Protein AF-A0AAD9PG21-F1 (afdb_monomer)

Solvent-accessible surface area (backbone atoms only — not comparable to full-atom values): 8033 Å² total; per-residue (Å²): 133,85,80,78,80,74,92,72,75,57,71,70,59,46,48,53,50,23,60,77,61,77,43,84,77,75,84,84,73,87,42,78,90,80,43,81,68,92,76,73,78,88,81,85,77,85,80,63,94,82,77,52,96,65,98,65,62,66,84,83,70,45,64,84,73,68,66,70,83,82,83,82,89,74,67,101,84,74,79,81,79,77,77,86,86,70,85,72,80,72,84,73,75,80,85,68,99,66,82,89,81,67,92,83,63,132

Organism: Ridgeia piscesae (NCBI:txid27915)

Sequence (106 aa):
MVAPKPRSVTPIIAWIRDFLGQRPIKNHLRWEQTIAPRTQPLPSLPVGPAHRLSVNNYCGRDGRRESHPPLAVFGKTAKALASGDSAGSAAVKPPLPGVPHGWDSP

Mean predicted aligned error: 12.41 Å

pLDDT: mean 84.65, std 12.75, range [50.56, 96.75]

Foldseek 3Di:
DDDDDDDDDDPVVQVVVCVVVVHRDDDPDDDPVNDDDPDDPDDDDDDDPLPDPPPRDPVVVPVVVVDDDDDDPDDPDDDDDDDPPDPPPPPDDDDDPDDDDDPPDD

InterPro domains:
  IPR009947 NADH dehydrogenase [ubiquinone] 1 alpha subcomplex subunit 7 [PF07347] (10-100)
  IPR009947 NADH dehydrogenase [ubiquinone] 1 alpha subcomplex subunit 7 [PTHR12485] (2-104)

Nearest PDB structures (foldseek):
  8ba0-assembly1_r  TM=8.618E-01  e=6.009E-06  Drosophila melanogaster
  8b9z-assembly1_r  TM=7.879E-01  e=1.958E-05  Drosophila melanogaster
  8esw-assembly1_A7  TM=7.941E-01  e=2.269E-05  Drosophila melanogaster
  8om1-assembly1_r  TM=7.193E-01  e=1.457E-05  Mus musculus
  8esz-assembly1_A7  TM=7.655E-01  e=5.924E-05  Drosophila melanogaster

Structure (mmCIF, N/CA/C/O backbone):
data_AF-A0AAD9PG21-F1
#
_entry.id   AF-A0AAD9PG21-F1
#
loop_
_atom_site.group_PDB
_atom_site.id
_atom_site.type_symbol
_atom_site.label_atom_id
_atom_site.label_alt_id
_atom_site.label_comp_id
_atom_site.label_asym_id
_atom_site.label_entity_id
_atom_site.label_seq_id
_atom_site.pdbx_PDB_ins_code
_atom_site.Cartn_x
_atom_site.Cartn_y
_atom_site.Cartn_z
_atom_site.occupancy
_atom_site.B_iso_or_equiv
_atom_site.auth_seq_id
_atom_site.auth_comp_id
_atom_site.auth_asym_id
_atom_site.auth_atom_id
_atom_site.pdbx_PDB_model_num
ATOM 1 N N . MET A 1 1 ? -29.706 -8.761 16.534 1.00 51.06 1 MET A N 1
ATOM 2 C CA . MET A 1 1 ? -28.982 -8.837 17.823 1.00 51.06 1 MET A CA 1
ATOM 3 C C . MET A 1 1 ? -28.421 -7.456 18.119 1.00 51.06 1 MET A C 1
ATOM 5 O O . MET A 1 1 ? -27.803 -6.883 17.231 1.00 51.06 1 MET A O 1
ATOM 9 N N . VAL A 1 2 ? -28.698 -6.882 19.291 1.00 68.25 2 VAL A N 1
ATOM 10 C CA . VAL A 1 2 ? -28.161 -5.563 19.676 1.00 68.25 2 VAL A CA 1
ATOM 11 C C . VAL A 1 2 ? -26.697 -5.744 20.070 1.00 68.25 2 VAL A C 1
ATOM 13 O O . VAL A 1 2 ? -26.386 -6.620 20.873 1.00 68.25 2 VAL A O 1
ATOM 16 N N . ALA A 1 3 ? -25.791 -4.961 19.484 1.00 68.50 3 ALA A N 1
ATOM 17 C CA . ALA A 1 3 ? -24.367 -5.117 19.748 1.00 68.50 3 ALA A CA 1
ATOM 18 C C . ALA A 1 3 ? -24.029 -4.759 21.217 1.00 68.50 3 ALA A C 1
ATOM 20 O O . ALA A 1 3 ? -24.506 -3.735 21.713 1.00 68.50 3 ALA A O 1
ATOM 21 N N . PRO A 1 4 ? -23.197 -5.550 21.921 1.00 73.75 4 PRO A N 1
ATOM 22 C CA . PRO A 1 4 ? -22.957 -5.379 23.356 1.00 73.75 4 PRO A CA 1
ATOM 23 C C . PRO A 1 4 ? -22.102 -4.142 23.649 1.00 73.75 4 PRO A C 1
ATOM 25 O O . PRO A 1 4 ? -20.996 -4.023 23.132 1.00 73.75 4 PRO A O 1
ATOM 28 N N . LYS A 1 5 ? -22.581 -3.211 24.487 1.00 81.69 5 LYS A N 1
ATOM 29 C CA . LYS A 1 5 ? -21.855 -1.976 24.852 1.00 81.69 5 LYS A CA 1
ATOM 30 C C . LYS A 1 5 ? -20.389 -2.282 25.236 1.00 81.69 5 LYS A C 1
ATOM 32 O O . LYS A 1 5 ? -20.168 -3.171 26.062 1.00 81.69 5 LYS A O 1
ATOM 37 N N . PRO A 1 6 ? -19.392 -1.560 24.685 1.00 85.44 6 PRO A N 1
ATOM 38 C CA . PRO A 1 6 ? -17.991 -1.848 24.967 1.00 85.44 6 PRO A CA 1
ATOM 39 C C . PRO A 1 6 ? -17.693 -1.587 26.445 1.00 85.44 6 PRO A C 1
ATOM 41 O O . PRO A 1 6 ? -18.298 -0.702 27.062 1.00 85.44 6 PRO A O 1
ATOM 44 N N . ARG A 1 7 ? -16.757 -2.348 27.030 1.00 85.25 7 ARG A N 1
ATOM 45 C CA . ARG A 1 7 ? -16.423 -2.176 28.451 1.00 85.25 7 ARG A CA 1
ATOM 46 C C . ARG A 1 7 ? -15.877 -0.767 28.684 1.00 85.25 7 ARG A C 1
ATOM 48 O O . ARG A 1 7 ? -14.958 -0.317 27.997 1.00 85.25 7 ARG A O 1
ATOM 55 N N . SER A 1 8 ? -16.456 -0.099 29.673 1.00 83.75 8 SER A N 1
ATOM 56 C CA . SER A 1 8 ? -16.037 1.212 30.162 1.00 83.75 8 SER A CA 1
ATOM 57 C C . SER A 1 8 ? -15.498 1.075 31.579 1.00 83.75 8 SER A C 1
ATOM 59 O O . SER A 1 8 ? -15.886 0.166 32.312 1.00 83.75 8 SER A O 1
ATOM 61 N N . VAL A 1 9 ? -14.619 1.994 31.965 1.00 88.94 9 VAL A N 1
ATOM 62 C CA . VAL A 1 9 ? -14.158 2.119 33.350 1.00 88.94 9 VAL A CA 1
ATOM 63 C C . VAL A 1 9 ? -15.290 2.677 34.225 1.00 88.94 9 VAL A C 1
ATOM 65 O O . VAL A 1 9 ? -16.248 3.258 33.702 1.00 88.94 9 VAL A O 1
ATOM 68 N N . THR A 1 10 ? -15.195 2.494 35.546 1.00 93.56 10 THR A N 1
ATOM 69 C CA . THR A 1 10 ? -16.145 3.070 36.506 1.00 93.56 10 THR A CA 1
ATOM 70 C C . THR A 1 10 ? -16.161 4.604 36.417 1.00 93.56 10 THR A C 1
ATOM 72 O O . THR A 1 10 ? -15.138 5.204 36.070 1.00 93.56 10 THR A O 1
ATOM 75 N N . PRO A 1 11 ? -17.285 5.268 36.748 1.00 92.56 11 PRO A N 1
ATOM 76 C CA . PRO A 1 11 ? -17.418 6.721 36.602 1.00 92.56 11 PRO A CA 1
ATOM 77 C C . PRO A 1 11 ? -16.342 7.529 37.341 1.00 92.56 11 PRO A C 1
ATOM 79 O O . PRO A 1 11 ? -15.839 8.509 36.803 1.00 92.56 11 PRO A O 1
ATOM 82 N N . ILE A 1 12 ? -15.937 7.087 38.537 1.00 96.06 12 ILE A N 1
ATOM 83 C CA . ILE A 1 12 ? -14.907 7.761 39.345 1.00 96.06 12 ILE A CA 1
ATOM 84 C C . ILE A 1 12 ? -13.548 7.719 38.638 1.00 96.06 12 ILE A C 1
ATOM 86 O O . ILE A 1 12 ? -12.872 8.737 38.525 1.00 96.06 12 ILE A O 1
ATOM 90 N N . ILE A 1 13 ? -13.151 6.558 38.113 1.00 94.75 13 ILE A N 1
ATOM 91 C CA . ILE A 1 13 ? -11.867 6.423 37.416 1.00 94.75 13 ILE A CA 1
ATOM 92 C C . ILE A 1 13 ? -11.910 7.153 36.068 1.00 94.75 13 ILE A C 1
ATOM 94 O O . ILE A 1 13 ? -10.918 7.762 35.675 1.00 94.75 13 ILE A O 1
ATOM 98 N N . ALA A 1 14 ? -13.052 7.132 35.372 1.00 92.44 14 ALA A N 1
ATOM 99 C CA . ALA A 1 14 ? -13.243 7.91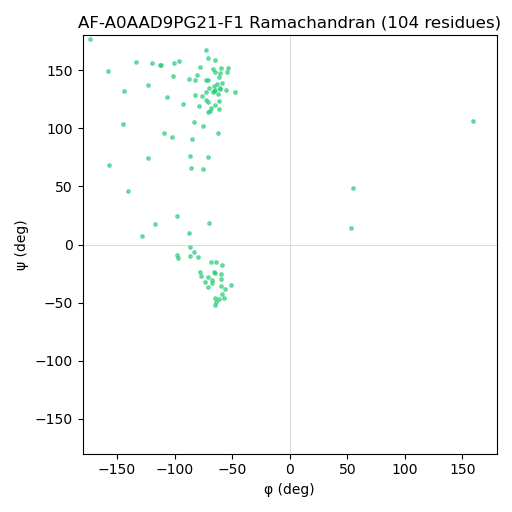4 34.153 1.00 92.44 14 ALA A CA 1
ATOM 100 C C . ALA A 1 14 ? -13.061 9.418 34.421 1.00 92.44 14 ALA A C 1
ATOM 102 O O . ALA A 1 14 ? -12.357 10.081 33.664 1.00 92.44 14 ALA A O 1
ATOM 103 N N . TRP A 1 15 ? -13.603 9.921 35.535 1.00 92.94 15 TRP A N 1
ATOM 104 C CA . TRP A 1 15 ? -13.432 11.308 35.963 1.00 92.94 15 TRP A CA 1
ATOM 105 C C . TRP A 1 15 ? -11.972 11.651 36.283 1.00 92.94 15 TRP A C 1
ATOM 107 O O . TRP A 1 15 ? -11.455 12.617 35.731 1.00 92.94 15 TRP A O 1
ATOM 117 N N . ILE A 1 16 ? -11.274 10.837 37.089 1.00 95.94 16 ILE A N 1
ATOM 118 C CA . ILE A 1 16 ? -9.846 11.052 37.406 1.00 95.94 16 ILE A CA 1
ATOM 119 C C . ILE A 1 16 ? -9.010 11.086 36.121 1.00 95.94 16 ILE A C 1
ATOM 121 O O . ILE A 1 16 ? -8.171 11.965 35.933 1.00 95.94 16 ILE A O 1
ATOM 125 N N . ARG A 1 17 ? -9.251 10.134 35.218 1.00 92.56 17 ARG A N 1
ATOM 126 C CA . ARG A 1 17 ? -8.550 10.014 33.938 1.00 92.56 17 ARG A CA 1
ATOM 127 C C . ARG A 1 17 ? -8.761 11.244 33.055 1.00 92.56 17 ARG A C 1
ATOM 129 O O . ARG A 1 17 ? -7.795 11.748 32.490 1.00 92.56 17 ARG A O 1
ATOM 136 N N . ASP A 1 18 ? -10.001 11.705 32.922 1.00 94.25 18 ASP A N 1
ATOM 137 C CA . ASP A 1 18 ? -10.331 12.837 32.054 1.00 94.25 18 ASP A CA 1
ATOM 138 C C . ASP A 1 18 ? -9.862 14.169 32.673 1.00 94.25 18 ASP A C 1
ATOM 140 O O . ASP A 1 18 ? -9.419 15.057 31.945 1.00 94.25 18 ASP A O 1
ATOM 144 N N . PHE A 1 19 ? -9.861 14.273 34.009 1.00 95.06 19 PHE A N 1
ATOM 145 C CA . PHE A 1 19 ? -9.301 15.402 34.754 1.00 95.06 19 PHE A CA 1
ATOM 146 C C . PHE A 1 19 ? -7.780 15.514 34.569 1.00 95.06 19 PHE A C 1
ATOM 148 O O . PHE A 1 19 ? -7.288 16.559 34.147 1.00 95.06 19 PHE A O 1
ATOM 155 N N . LEU A 1 20 ? -7.032 14.428 34.803 1.00 96.00 20 LEU A N 1
ATOM 156 C CA . LEU A 1 20 ? -5.574 14.412 34.616 1.00 96.00 20 LEU A CA 1
ATOM 157 C C . LEU A 1 20 ? -5.167 14.544 33.140 1.00 96.00 20 LEU A C 1
ATOM 159 O O . LEU A 1 20 ? -4.112 15.094 32.836 1.00 96.00 20 LEU A O 1
ATOM 163 N N . GLY A 1 21 ? -5.996 14.050 32.218 1.00 92.25 21 GLY A N 1
ATOM 164 C CA . GLY A 1 21 ? -5.760 14.131 30.777 1.00 92.25 21 GLY A CA 1
ATOM 165 C C . GLY A 1 21 ? -6.182 15.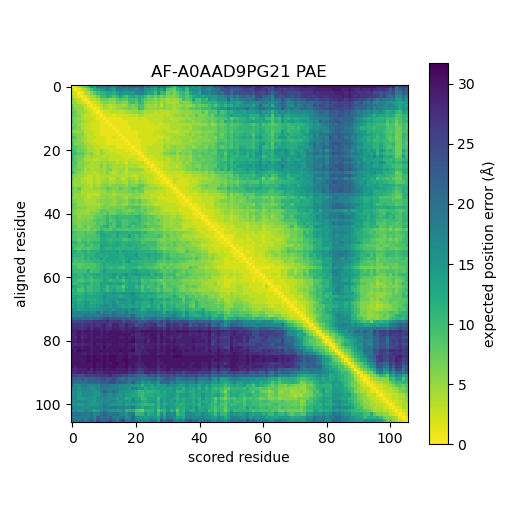450 30.127 1.00 92.25 21 GLY A C 1
ATOM 166 O O . GLY A 1 21 ? -5.938 15.613 28.932 1.00 92.25 21 GLY A O 1
ATOM 167 N N . GLN A 1 22 ? -6.842 16.353 30.867 1.00 94.25 22 GLN A N 1
ATOM 168 C CA . GLN A 1 22 ? -7.419 17.622 30.384 1.00 94.25 22 GLN A CA 1
ATOM 169 C C . GLN A 1 22 ? -8.371 17.483 29.178 1.00 94.25 22 GLN A C 1
ATOM 171 O O . GLN A 1 22 ? -8.705 18.463 28.512 1.00 94.25 22 GLN A O 1
ATOM 176 N N . ARG A 1 23 ? -8.810 16.260 28.866 1.00 92.31 23 ARG A N 1
ATOM 177 C CA . ARG A 1 23 ? -9.721 15.954 27.762 1.00 92.31 23 ARG A CA 1
ATOM 178 C C . ARG A 1 23 ? -10.427 14.623 28.004 1.00 92.31 23 ARG A C 1
ATOM 180 O O . ARG A 1 23 ? -9.812 13.707 28.556 1.00 92.31 23 ARG A O 1
ATOM 187 N N . PRO A 1 24 ? -11.668 14.458 27.516 1.00 90.00 24 PRO A N 1
ATOM 188 C CA . PRO A 1 24 ? -12.338 13.167 27.559 1.00 90.00 24 PRO A CA 1
ATOM 189 C C . PRO A 1 24 ? -11.597 12.159 26.676 1.00 90.00 24 PRO A C 1
ATOM 191 O O . PRO A 1 24 ? -11.456 12.350 25.462 1.00 90.00 24 PRO A O 1
ATOM 194 N N . ILE A 1 25 ? -11.118 11.067 27.274 1.00 87.38 25 ILE A N 1
ATOM 195 C CA . ILE A 1 25 ? -10.405 10.032 26.522 1.00 87.38 25 ILE A CA 1
ATOM 196 C C . ILE A 1 25 ? -11.401 9.141 25.772 1.00 87.38 25 ILE A C 1
ATOM 198 O O . ILE A 1 25 ? -12.214 8.429 26.373 1.00 87.38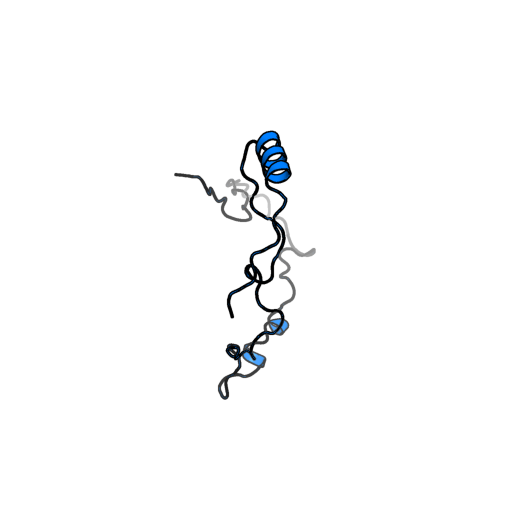 25 ILE A O 1
ATOM 202 N N . LYS A 1 26 ? -11.273 9.124 24.439 1.00 85.12 26 LYS A N 1
ATOM 203 C CA . LYS A 1 26 ? -11.938 8.149 23.565 1.00 85.12 26 LYS A CA 1
ATOM 204 C C . LYS A 1 26 ? -11.295 6.773 23.747 1.00 85.12 26 LYS A C 1
ATOM 206 O O . LYS A 1 26 ? -10.086 6.661 23.931 1.00 85.12 26 LYS A O 1
ATOM 211 N N . ASN A 1 27 ? -12.101 5.716 23.728 1.00 85.12 27 ASN A N 1
ATOM 212 C CA . ASN A 1 27 ? -11.587 4.362 23.915 1.00 85.12 27 ASN A CA 1
ATOM 213 C C . ASN A 1 27 ? -10.721 3.951 22.711 1.00 85.12 27 ASN A C 1
ATOM 215 O O . ASN A 1 27 ? -11.222 3.887 21.594 1.00 85.12 27 ASN A O 1
ATOM 219 N N . HIS A 1 28 ? -9.434 3.684 22.944 1.00 87.38 28 HIS A N 1
ATOM 220 C CA . HIS A 1 28 ? -8.485 3.254 21.907 1.00 87.38 28 HIS A C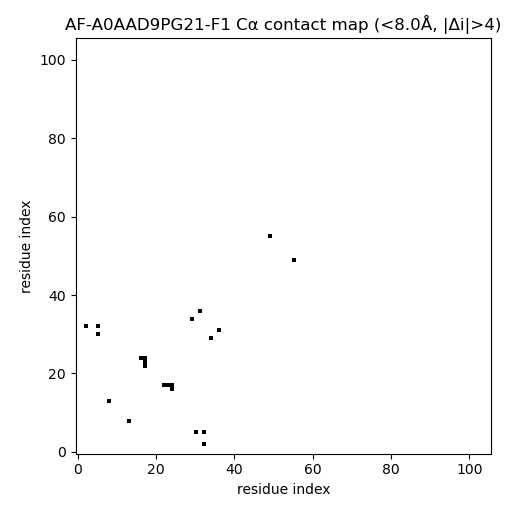A 1
ATOM 221 C C . HIS A 1 28 ? -8.486 1.734 21.694 1.00 87.38 28 HIS A C 1
ATOM 223 O O . HIS A 1 28 ? -7.844 1.230 20.771 1.00 87.38 28 HIS A O 1
ATOM 229 N N . LEU A 1 29 ? -9.166 0.990 22.571 1.00 89.56 29 LEU A N 1
ATOM 230 C CA . LEU A 1 29 ? -9.259 -0.457 22.462 1.00 89.56 29 LEU A CA 1
ATOM 231 C C . LEU A 1 29 ? -10.177 -0.839 21.306 1.00 89.56 29 LEU A C 1
ATOM 233 O O . LEU A 1 29 ? -11.218 -0.226 21.067 1.00 89.56 29 LEU A O 1
ATOM 237 N N . ARG A 1 30 ? -9.781 -1.902 20.613 1.00 89.38 30 ARG A N 1
ATOM 238 C CA . ARG A 1 30 ? -10.533 -2.475 19.503 1.00 89.38 30 ARG A CA 1
ATOM 239 C C . ARG A 1 30 ? -11.597 -3.411 20.059 1.00 89.38 30 ARG A C 1
ATOM 241 O O . ARG A 1 30 ? -11.284 -4.507 20.518 1.00 89.38 30 ARG A O 1
ATOM 248 N N . TRP A 1 31 ? -12.844 -2.963 20.023 1.00 88.62 31 TRP A N 1
ATOM 249 C CA . TRP A 1 31 ? -14.006 -3.773 20.380 1.00 88.62 31 TRP A CA 1
ATOM 250 C C . TRP A 1 31 ? -14.638 -4.366 19.130 1.00 88.62 31 TRP A C 1
ATOM 252 O O . TRP A 1 31 ? -14.492 -3.813 18.042 1.00 88.62 31 TRP A O 1
ATOM 262 N N . GLU A 1 32 ? -15.383 -5.455 19.301 1.00 86.38 32 GLU A N 1
ATOM 263 C CA . GLU A 1 32 ? -16.060 -6.185 18.220 1.00 86.38 32 GLU A CA 1
ATOM 264 C C . GLU A 1 32 ? -16.914 -5.279 17.319 1.00 86.38 32 GLU A C 1
ATOM 266 O O . GLU A 1 32 ? -16.948 -5.462 16.114 1.00 86.38 32 GLU A O 1
ATOM 271 N N . GLN A 1 33 ? -17.529 -4.242 17.888 1.00 83.88 33 GLN A N 1
ATOM 272 C CA . GLN A 1 33 ? -18.354 -3.266 17.163 1.00 83.88 33 GLN A CA 1
ATOM 273 C C . GLN A 1 33 ? -17.569 -2.321 16.256 1.00 83.88 33 GLN A C 1
ATOM 275 O O . GLN A 1 33 ? -18.117 -1.763 15.313 1.00 83.88 33 GLN A O 1
ATOM 280 N N . THR A 1 34 ? -16.312 -2.060 16.610 1.00 86.81 34 THR A N 1
ATOM 281 C CA . THR A 1 34 ? -15.450 -1.086 15.926 1.00 86.81 34 THR A CA 1
ATOM 282 C C . THR A 1 34 ? -14.521 -1.740 14.912 1.00 86.81 34 THR A C 1
ATOM 284 O O . THR A 1 34 ? -13.830 -1.043 14.175 1.00 86.81 34 THR A O 1
ATOM 287 N N . ILE A 1 35 ? -14.470 -3.073 14.900 1.00 90.25 35 ILE A N 1
ATOM 288 C CA . ILE A 1 35 ? -13.642 -3.853 13.987 1.00 90.25 35 ILE A CA 1
ATOM 289 C C . ILE A 1 35 ? -14.527 -4.613 13.011 1.00 90.25 35 ILE A C 1
ATOM 291 O O . ILE A 1 35 ? -15.669 -4.949 13.312 1.00 90.25 35 ILE A O 1
ATOM 295 N N . ALA A 1 36 ? -13.976 -4.918 11.841 1.00 91.19 36 ALA A N 1
ATOM 296 C CA . ALA A 1 36 ? -14.623 -5.852 10.939 1.00 91.19 36 ALA A CA 1
ATOM 297 C C . ALA A 1 36 ? -14.760 -7.235 11.617 1.00 91.19 36 ALA A C 1
ATOM 299 O O . ALA A 1 36 ? -13.880 -7.622 12.398 1.00 91.19 36 ALA A O 1
ATOM 300 N N . PRO A 1 37 ? -15.825 -7.999 11.315 1.00 91.25 37 PRO A N 1
ATOM 301 C CA . PRO A 1 37 ? -15.986 -9.363 11.806 1.00 91.25 37 PRO A CA 1
ATOM 302 C C . PRO A 1 37 ? -14.772 -10.243 11.489 1.00 91.25 37 PRO A C 1
ATOM 304 O O . PRO A 1 37 ? -14.086 -10.052 10.486 1.00 91.25 37 PRO A O 1
ATOM 307 N N . ARG A 1 38 ? -14.513 -11.260 12.316 1.00 92.00 38 ARG A N 1
ATOM 308 C CA . ARG A 1 38 ? -13.432 -12.222 12.028 1.00 92.00 38 ARG A CA 1
ATOM 309 C C . ARG A 1 38 ? -13.733 -13.083 10.802 1.00 92.00 38 ARG A C 1
ATOM 311 O O . ARG A 1 38 ? -12.818 -13.437 10.067 1.00 92.00 38 ARG A O 1
ATOM 318 N N . THR A 1 39 ? -15.007 -13.388 10.582 1.00 94.25 39 THR A N 1
ATOM 319 C CA . THR A 1 39 ? -15.476 -14.143 9.421 1.00 94.25 39 THR A CA 1
ATOM 320 C C . THR A 1 39 ? -15.871 -13.170 8.321 1.00 94.25 39 THR A C 1
ATOM 322 O O . THR A 1 39 ? -16.742 -12.328 8.527 1.00 94.25 39 THR A O 1
ATOM 325 N N . GLN A 1 40 ? -15.228 -13.286 7.164 1.00 93.88 40 GLN A N 1
ATOM 326 C CA . GLN A 1 40 ? -15.528 -12.482 5.982 1.00 93.88 40 GLN A CA 1
ATOM 327 C C . GLN A 1 40 ? -16.360 -13.311 4.991 1.00 93.88 40 GLN A C 1
ATOM 329 O O . GLN A 1 40 ? -16.150 -14.524 4.902 1.00 93.88 40 GLN A O 1
ATOM 334 N N . PRO A 1 41 ? -17.307 -12.702 4.258 1.00 95.69 41 PRO A N 1
ATOM 335 C CA . PRO A 1 41 ? -18.005 -13.391 3.179 1.00 95.69 41 PRO A CA 1
ATOM 336 C C . PRO A 1 41 ? -17.028 -13.757 2.055 1.00 95.69 41 PRO A C 1
ATOM 338 O O . PRO A 1 41 ? -15.963 -13.150 1.919 1.00 95.69 41 PRO A O 1
ATOM 341 N N . LEU A 1 42 ? -17.399 -14.738 1.229 1.00 96.19 42 LEU A N 1
ATOM 342 C CA . LEU A 1 42 ? -16.586 -15.121 0.076 1.00 96.19 42 LEU A CA 1
ATOM 343 C C . LEU A 1 42 ? -16.464 -13.927 -0.896 1.00 96.19 42 LEU A C 1
ATOM 345 O O . LEU A 1 42 ? -17.494 -13.408 -1.335 1.00 96.19 42 LEU A O 1
ATOM 349 N N . PRO A 1 43 ? -15.244 -13.473 -1.240 1.00 95.31 43 PRO A N 1
ATOM 350 C CA . PRO A 1 43 ? -15.072 -12.345 -2.144 1.00 95.31 43 PRO A CA 1
ATOM 351 C C . PRO A 1 43 ? -15.210 -12.771 -3.613 1.00 95.31 43 PRO A C 1
ATOM 353 O O . PRO A 1 43 ? -14.756 -13.843 -4.007 1.00 95.31 43 PRO A O 1
ATOM 356 N N . SER A 1 44 ? -15.762 -11.883 -4.443 1.00 96.25 44 SER A N 1
ATOM 357 C CA . SER A 1 44 ? -15.717 -11.976 -5.908 1.00 96.25 44 SER A CA 1
ATOM 358 C C . SER A 1 44 ? -14.792 -10.884 -6.440 1.00 96.25 44 SER A C 1
ATOM 360 O O . SER A 1 44 ? -15.198 -9.730 -6.576 1.00 96.25 44 SER A O 1
ATOM 362 N N . LEU A 1 45 ? -13.528 -11.231 -6.684 1.00 95.50 45 LEU A N 1
ATOM 363 C CA . LEU A 1 45 ? -12.513 -10.275 -7.131 1.00 95.50 45 LEU A CA 1
ATOM 364 C C . LEU A 1 45 ? -12.592 -10.046 -8.649 1.00 95.50 45 LEU A C 1
ATOM 366 O O . LEU A 1 45 ? -12.818 -11.003 -9.395 1.00 95.50 45 LEU A O 1
ATOM 370 N N . PRO A 1 46 ? -12.383 -8.806 -9.131 1.00 96.25 46 PRO A N 1
ATOM 371 C CA . PRO A 1 46 ? -12.285 -8.548 -10.559 1.00 96.25 46 PRO A CA 1
ATOM 372 C C . PRO A 1 46 ? -11.026 -9.201 -11.139 1.00 96.25 46 PRO A C 1
ATOM 374 O O . PRO A 1 46 ? -10.000 -9.346 -10.471 1.00 96.25 46 PRO A O 1
ATOM 377 N N . VAL A 1 47 ? -11.101 -9.573 -12.414 1.00 96.75 47 VAL A N 1
ATOM 378 C CA . VAL A 1 47 ? -9.971 -10.161 -13.138 1.00 96.75 47 VAL A CA 1
ATOM 379 C C . VAL A 1 47 ? -8.960 -9.096 -13.568 1.00 96.75 47 VAL A C 1
ATOM 381 O O . VAL A 1 47 ? -9.302 -7.936 -13.793 1.00 96.75 47 VAL A O 1
ATOM 384 N N . GLY A 1 48 ? -7.697 -9.503 -13.708 1.00 95.44 48 GLY A N 1
ATOM 385 C CA . GLY A 1 48 ? -6.633 -8.636 -14.211 1.00 95.44 48 GLY A CA 1
ATOM 386 C C . GLY A 1 48 ? -6.735 -8.352 -15.720 1.00 95.44 48 GLY A C 1
ATOM 387 O O . GLY A 1 48 ? -7.430 -9.059 -16.453 1.00 95.44 48 GLY A O 1
ATOM 388 N N . PRO A 1 49 ? -5.976 -7.367 -16.231 1.00 93.38 49 PRO A N 1
ATOM 389 C CA . PRO A 1 49 ? -6.074 -6.900 -17.620 1.00 93.38 49 PRO A CA 1
ATOM 390 C C . PRO A 1 49 ? -5.673 -7.951 -18.665 1.00 93.38 49 PRO A C 1
ATOM 392 O O . PRO A 1 49 ? -6.131 -7.894 -19.806 1.00 93.38 49 PRO A O 1
ATOM 395 N N . ALA A 1 50 ? -4.840 -8.920 -18.276 1.00 93.12 50 ALA A N 1
ATOM 396 C CA . ALA A 1 50 ? -4.398 -10.027 -19.119 1.00 93.12 50 ALA A CA 1
ATOM 397 C C . ALA A 1 50 ? -5.346 -11.242 -19.075 1.00 93.12 50 ALA A C 1
ATOM 399 O O . ALA A 1 50 ? -4.990 -12.302 -19.580 1.00 93.12 50 ALA A O 1
AT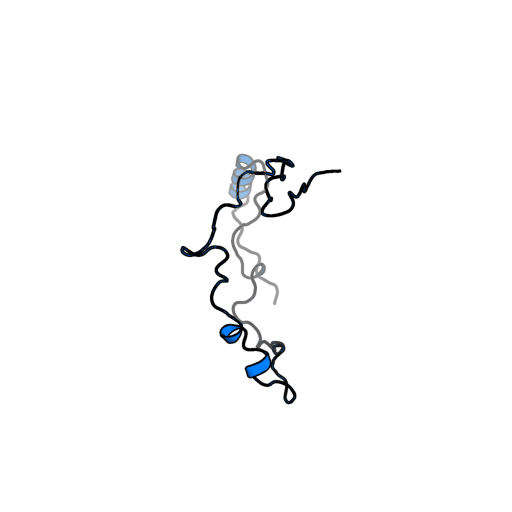OM 400 N N . HIS A 1 51 ? -6.540 -11.135 -18.485 1.00 94.12 51 HIS A N 1
ATOM 401 C CA . HIS A 1 51 ? -7.566 -12.180 -18.549 1.00 94.12 51 HIS A CA 1
ATOM 402 C C . HIS A 1 51 ? -8.414 -12.021 -19.826 1.00 94.12 51 HIS A C 1
ATOM 404 O O . HIS A 1 51 ? -9.590 -11.665 -19.783 1.00 94.12 51 HIS A O 1
ATOM 410 N N . ARG A 1 52 ? -7.773 -12.213 -20.986 1.00 94.12 52 ARG A N 1
ATOM 411 C CA . ARG A 1 52 ? -8.372 -12.076 -22.325 1.00 94.12 52 ARG A CA 1
ATOM 412 C C . ARG A 1 52 ? -8.216 -13.378 -23.107 1.00 94.12 52 ARG A C 1
ATOM 414 O O . ARG A 1 52 ? -7.136 -13.966 -23.089 1.00 94.12 52 ARG A O 1
ATOM 421 N N . LEU A 1 53 ? -9.276 -13.781 -23.810 1.00 94.44 53 LEU A N 1
ATOM 422 C CA . LEU A 1 53 ? -9.325 -15.020 -24.600 1.00 94.44 53 LEU A CA 1
ATOM 423 C C . LEU A 1 53 ? -8.584 -14.914 -25.942 1.00 94.44 53 LEU A C 1
ATOM 425 O O . LEU A 1 53 ? -8.091 -15.912 -26.455 1.00 94.44 53 LEU A O 1
ATOM 429 N N . SER A 1 54 ? -8.485 -13.709 -26.504 1.00 94.38 54 SER A N 1
ATOM 430 C CA . SER A 1 54 ? -7.845 -13.436 -27.793 1.00 94.38 54 SER A CA 1
ATOM 431 C C . SER A 1 54 ? -6.915 -12.228 -27.696 1.00 94.38 54 SER A C 1
ATOM 433 O O . SER A 1 54 ? -7.097 -11.366 -26.835 1.00 94.38 54 SER A O 1
ATOM 435 N N . VAL A 1 55 ? -5.936 -12.146 -28.605 1.00 92.31 55 VAL A N 1
ATOM 436 C CA . VAL A 1 55 ? -5.005 -11.002 -28.713 1.00 92.31 55 VAL A CA 1
ATOM 437 C C . VAL A 1 55 ? -4.286 -10.725 -27.379 1.00 92.31 55 VAL A C 1
ATOM 439 O O . VAL A 1 55 ? -4.251 -9.608 -26.868 1.00 92.31 55 VAL A O 1
ATOM 442 N N . ASN A 1 56 ? -3.747 -11.783 -26.771 1.00 93.44 56 ASN A N 1
ATOM 443 C CA . ASN A 1 56 ? -3.122 -11.743 -25.445 1.00 93.44 56 ASN A CA 1
ATOM 444 C C . ASN A 1 56 ? -1.864 -12.622 -25.385 1.00 93.44 56 ASN A C 1
ATOM 446 O O . ASN A 1 56 ? -1.667 -13.435 -24.480 1.00 93.44 56 ASN A O 1
ATOM 450 N N . ASN A 1 57 ? -1.016 -12.487 -26.402 1.00 93.88 57 ASN A N 1
ATOM 451 C CA . ASN A 1 57 ? 0.229 -13.238 -26.479 1.00 93.88 57 ASN A CA 1
ATOM 452 C C . ASN A 1 57 ? 1.217 -12.745 -25.418 1.00 93.88 57 ASN A C 1
ATOM 454 O O . ASN A 1 57 ? 1.418 -11.542 -25.252 1.00 93.88 57 ASN A O 1
ATOM 458 N N . TYR A 1 58 ? 1.864 -13.683 -24.722 1.00 94.38 58 TYR A N 1
ATOM 459 C CA . TYR A 1 58 ? 2.814 -13.363 -23.655 1.00 94.38 58 TYR A CA 1
ATOM 460 C C . TYR A 1 58 ? 3.994 -12.509 -24.152 1.00 94.38 58 TYR A C 1
ATOM 462 O O . TYR A 1 58 ? 4.428 -11.601 -23.451 1.00 94.38 58 TYR A O 1
ATOM 470 N N . CYS A 1 59 ? 4.457 -12.740 -25.384 1.00 92.25 59 CYS A N 1
ATOM 471 C CA . CYS A 1 59 ? 5.590 -12.030 -25.980 1.00 92.25 59 CYS A CA 1
ATOM 472 C C . CYS A 1 59 ? 5.404 -10.507 -26.085 1.00 92.25 59 CYS A C 1
ATOM 474 O O . CYS A 1 59 ? 6.391 -9.791 -25.996 1.00 92.25 59 CYS A O 1
ATOM 476 N N . GLY A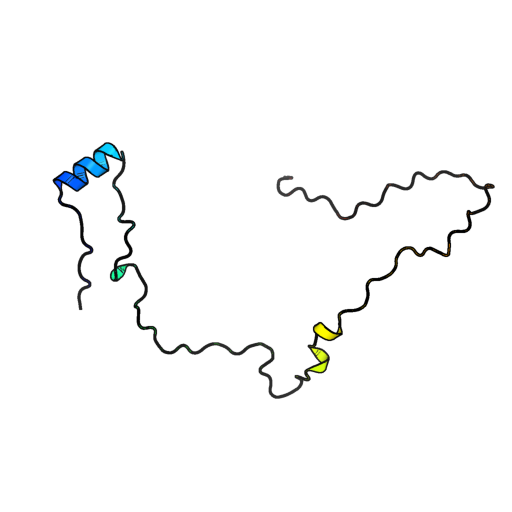 1 60 ? 4.171 -10.008 -26.236 1.00 90.56 60 GLY A N 1
ATOM 477 C CA . GLY A 1 60 ? 3.892 -8.571 -26.363 1.00 90.56 60 GLY A CA 1
ATOM 478 C C . GLY A 1 60 ? 3.715 -7.830 -25.034 1.00 90.56 60 GLY A C 1
ATOM 479 O O . GLY A 1 60 ? 3.462 -6.633 -25.042 1.00 90.56 60 GLY A O 1
ATOM 480 N N . ARG A 1 61 ? 3.781 -8.536 -23.898 1.00 91.19 61 ARG A N 1
ATOM 481 C CA . ARG A 1 61 ? 3.620 -7.967 -22.546 1.00 91.19 61 ARG A CA 1
ATOM 482 C C . ARG A 1 61 ? 4.755 -8.349 -21.597 1.00 91.19 61 ARG A C 1
ATOM 484 O O . ARG A 1 61 ? 4.650 -8.136 -20.389 1.00 91.19 61 ARG A O 1
ATOM 491 N N . ASP A 1 62 ? 5.797 -8.996 -22.114 1.00 94.44 62 ASP A N 1
ATOM 492 C CA . ASP A 1 62 ? 6.913 -9.490 -21.313 1.00 94.44 62 ASP A CA 1
ATOM 493 C C . ASP A 1 62 ? 7.970 -8.400 -21.121 1.00 94.44 62 ASP A C 1
ATOM 495 O O . ASP A 1 62 ? 9.049 -8.454 -21.708 1.00 94.44 62 ASP A O 1
ATOM 499 N N . GLY A 1 63 ? 7.693 -7.443 -20.230 1.00 93.69 63 GLY A N 1
ATOM 500 C CA . GLY A 1 63 ? 8.643 -6.374 -19.887 1.00 93.69 63 GLY A CA 1
ATOM 501 C C . GLY A 1 63 ? 9.985 -6.884 -19.339 1.00 93.69 63 GLY A C 1
ATOM 502 O O . GLY A 1 63 ? 10.993 -6.188 -19.387 1.00 93.69 63 GLY A O 1
ATOM 503 N N . ARG A 1 64 ? 10.049 -8.145 -18.885 1.00 94.62 64 ARG A N 1
ATOM 504 C CA . ARG A 1 64 ? 11.304 -8.789 -18.458 1.00 94.62 64 ARG A CA 1
ATOM 505 C C . ARG A 1 64 ? 12.288 -8.988 -19.610 1.00 94.62 64 ARG A C 1
ATOM 507 O O . ARG A 1 64 ? 13.478 -9.119 -19.360 1.00 94.62 64 ARG A O 1
ATOM 514 N N . ARG A 1 65 ? 11.799 -9.047 -20.853 1.00 92.88 65 ARG A N 1
ATOM 515 C CA . ARG A 1 65 ? 12.621 -9.163 -22.069 1.00 92.88 65 ARG A CA 1
ATOM 516 C C . ARG A 1 65 ? 12.876 -7.824 -22.749 1.00 92.88 65 ARG A C 1
ATOM 518 O O . ARG A 1 65 ? 13.734 -7.760 -23.620 1.00 92.88 65 ARG A O 1
ATOM 525 N N . GLU A 1 66 ? 12.166 -6.777 -22.341 1.00 93.50 66 GLU A N 1
ATOM 526 C CA . GLU A 1 66 ? 12.383 -5.400 -22.804 1.00 93.50 66 GLU A CA 1
ATOM 527 C C . GLU A 1 66 ? 13.573 -4.736 -22.094 1.00 93.50 66 GLU A C 1
ATOM 529 O O . GLU A 1 66 ? 14.033 -3.669 -22.497 1.00 93.50 66 GLU A O 1
ATOM 534 N N . SER A 1 67 ? 14.108 -5.358 -21.038 1.00 92.44 67 SER A N 1
ATOM 535 C CA . SER A 1 67 ? 15.320 -4.877 -20.385 1.00 92.44 67 SER A CA 1
ATOM 536 C C . SER A 1 67 ? 16.537 -5.074 -21.293 1.00 92.44 67 SER A C 1
ATOM 538 O O . SER A 1 67 ? 16.947 -6.206 -21.562 1.00 92.44 67 SER A O 1
ATOM 540 N N . HIS A 1 68 ? 17.148 -3.969 -21.711 1.00 92.50 68 HIS A N 1
ATOM 541 C CA . HIS A 1 68 ? 18.394 -3.966 -22.471 1.00 92.50 68 HIS A CA 1
ATOM 542 C C . HIS A 1 68 ? 19.602 -3.644 -21.578 1.00 92.50 68 HIS A C 1
ATOM 544 O O . HIS A 1 68 ? 19.448 -2.999 -20.537 1.00 92.50 68 HIS A O 1
ATOM 550 N N . PRO A 1 69 ? 20.819 -4.061 -21.974 1.00 93.12 69 PRO A N 1
ATOM 551 C CA . PRO A 1 69 ? 22.044 -3.584 -21.344 1.00 93.12 69 PRO A CA 1
ATOM 552 C C . PRO A 1 69 ? 22.115 -2.046 -21.349 1.00 93.12 69 PRO A C 1
ATOM 554 O O . PRO A 1 69 ? 21.601 -1.415 -22.278 1.00 93.12 69 PRO A O 1
ATOM 557 N N . PRO A 1 70 ? 22.753 -1.425 -20.341 1.00 91.38 70 PRO A N 1
ATOM 558 C CA . PRO A 1 70 ? 22.868 0.025 -20.273 1.00 91.38 70 PRO A CA 1
ATOM 559 C C . PRO A 1 70 ? 23.644 0.577 -21.473 1.00 91.38 70 PRO A C 1
ATOM 561 O O . PRO A 1 70 ? 24.625 -0.013 -21.928 1.00 91.38 70 PRO A O 1
ATOM 564 N N . LEU A 1 71 ? 23.231 1.750 -21.954 1.00 88.19 71 LEU A N 1
ATOM 565 C CA . LEU A 1 71 ? 23.934 2.452 -23.021 1.00 88.19 71 LEU A CA 1
ATOM 566 C C . LEU A 1 71 ? 25.271 3.001 -22.498 1.00 88.19 71 LEU A C 1
ATOM 568 O O . LEU A 1 71 ? 25.304 3.798 -21.560 1.00 88.19 71 LEU A O 1
ATOM 572 N N . ALA A 1 72 ? 26.378 2.612 -23.129 1.00 86.62 72 ALA A N 1
ATOM 573 C CA . ALA A 1 72 ? 27.692 3.169 -22.826 1.00 86.62 72 ALA A CA 1
ATOM 574 C C . ALA A 1 72 ? 27.826 4.579 -23.432 1.00 86.62 72 ALA A C 1
ATOM 576 O O . ALA A 1 72 ? 28.051 4.731 -24.629 1.00 86.62 72 ALA A O 1
ATOM 577 N N . VAL A 1 73 ? 27.692 5.618 -22.602 1.00 84.12 73 VAL A N 1
ATOM 578 C CA . VAL A 1 73 ? 27.794 7.032 -23.026 1.00 84.12 73 VAL A CA 1
ATOM 579 C C . VAL A 1 73 ? 29.252 7.481 -23.222 1.00 84.12 73 VAL A C 1
ATOM 581 O O . VAL A 1 73 ? 29.529 8.415 -23.971 1.00 84.12 73 VAL A O 1
ATOM 584 N N . PHE A 1 74 ? 30.207 6.810 -22.573 1.00 80.69 74 PHE A N 1
ATOM 585 C CA . PHE A 1 74 ? 31.638 7.088 -22.691 1.00 80.69 74 PHE A CA 1
ATOM 586 C C . PHE A 1 74 ? 32.443 5.782 -22.629 1.00 80.69 74 PHE A C 1
ATOM 588 O O . PHE A 1 74 ? 32.218 4.958 -21.743 1.00 80.69 74 PHE A O 1
ATOM 595 N N . GLY A 1 75 ? 33.377 5.594 -23.566 1.00 73.62 75 GLY A N 1
ATOM 596 C CA . GLY A 1 75 ? 34.253 4.422 -23.652 1.00 73.62 75 GLY A CA 1
ATOM 597 C C . GLY A 1 75 ? 35.731 4.800 -23.534 1.00 73.62 75 GLY A C 1
ATOM 598 O O . GLY A 1 75 ? 36.126 5.920 -23.844 1.00 73.62 75 GLY A O 1
ATOM 599 N N . LYS A 1 76 ? 36.574 3.849 -23.111 1.00 66.56 76 LYS A N 1
ATOM 600 C CA . LYS A 1 76 ? 38.024 4.052 -22.899 1.00 66.56 76 LYS A CA 1
ATOM 601 C C . LYS A 1 76 ? 38.799 4.382 -24.191 1.00 66.56 76 LYS A C 1
ATOM 603 O O . LYS A 1 76 ? 39.933 4.841 -24.127 1.00 66.56 76 LYS A O 1
ATOM 608 N N . THR A 1 77 ? 38.185 4.155 -25.351 1.00 65.81 77 THR A N 1
ATOM 609 C CA . THR A 1 77 ? 38.758 4.319 -26.690 1.00 65.81 77 THR A CA 1
ATOM 610 C C . THR A 1 77 ? 37.917 5.291 -27.521 1.00 65.81 77 THR A C 1
ATOM 612 O O . THR A 1 77 ? 37.146 4.854 -28.367 1.00 65.81 77 THR A O 1
ATOM 615 N N . ALA A 1 78 ? 38.010 6.592 -27.237 1.00 60.69 78 ALA A N 1
ATOM 616 C CA . ALA A 1 78 ? 37.984 7.688 -28.221 1.00 60.69 78 ALA A CA 1
ATOM 617 C C . ALA A 1 78 ? 37.589 9.012 -27.553 1.00 60.69 78 ALA A C 1
ATOM 619 O O . ALA A 1 78 ? 36.413 9.269 -27.316 1.00 60.69 78 ALA A O 1
ATOM 620 N N . LYS A 1 79 ? 38.575 9.895 -27.369 1.00 60.12 79 LYS A N 1
ATOM 621 C CA . LYS A 1 79 ? 38.476 11.297 -27.797 1.00 60.12 79 LYS A CA 1
ATOM 622 C C . LYS A 1 79 ? 39.867 11.732 -28.252 1.00 60.12 79 LYS A C 1
ATOM 624 O O . LYS A 1 79 ? 40.744 11.944 -27.423 1.00 60.12 79 LYS A O 1
ATOM 629 N N . ALA A 1 80 ? 40.076 11.825 -29.564 1.00 63.28 80 ALA A N 1
ATOM 630 C CA . ALA A 1 80 ? 41.150 12.663 -30.081 1.00 63.28 80 ALA A CA 1
ATOM 631 C C . ALA A 1 80 ? 40.804 14.117 -29.721 1.00 63.28 80 ALA A C 1
ATOM 633 O O . ALA A 1 80 ? 39.653 14.532 -29.889 1.00 63.28 80 ALA A O 1
ATOM 634 N N . LEU A 1 81 ? 41.765 14.867 -29.177 1.00 61.62 81 LEU A N 1
ATOM 635 C CA . LEU A 1 81 ? 41.623 16.313 -29.012 1.00 61.62 81 LEU A CA 1
ATOM 636 C C . LEU A 1 81 ? 41.441 16.939 -30.402 1.00 61.62 81 LEU A C 1
ATOM 638 O O . LEU A 1 81 ? 42.194 16.618 -31.321 1.00 61.62 81 LEU A O 1
ATOM 642 N N . ALA A 1 82 ? 40.469 17.838 -30.556 1.00 63.72 82 ALA A N 1
ATOM 643 C CA . ALA A 1 82 ? 40.442 18.724 -31.714 1.00 63.72 82 ALA A CA 1
ATOM 644 C C . ALA A 1 82 ? 41.691 19.628 -31.678 1.00 63.72 82 ALA A C 1
ATOM 646 O O . ALA A 1 82 ? 42.083 20.093 -30.605 1.00 63.72 82 ALA A O 1
ATOM 647 N N . SER A 1 83 ? 42.327 19.846 -32.832 1.00 62.66 83 SER A N 1
ATOM 648 C CA . SER A 1 83 ? 43.493 20.727 -32.977 1.00 62.66 83 SER A CA 1
ATOM 649 C C . SER A 1 83 ? 43.161 22.161 -32.547 1.00 62.66 83 SER A C 1
ATOM 651 O O . SER A 1 83 ? 42.079 22.668 -32.840 1.00 62.66 83 SER A O 1
ATOM 653 N N . GLY A 1 84 ? 44.097 22.806 -31.847 1.00 59.59 84 GLY A N 1
ATOM 654 C CA . GLY A 1 84 ? 43.903 24.038 -31.068 1.00 59.59 84 GLY A CA 1
ATOM 655 C C . GLY A 1 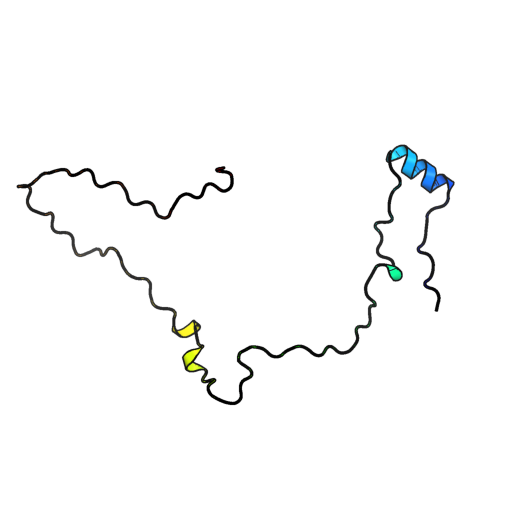84 ? 43.652 25.348 -31.827 1.00 59.59 84 GLY A C 1
ATOM 656 O O . GLY A 1 84 ? 43.786 26.402 -31.215 1.00 59.59 84 GLY A O 1
ATOM 657 N N . ASP A 1 85 ? 43.251 25.321 -33.099 1.00 58.41 85 ASP A N 1
ATOM 658 C CA . ASP A 1 85 ? 43.164 26.528 -33.944 1.00 58.41 85 ASP A CA 1
ATOM 659 C C . ASP A 1 85 ? 41.760 27.144 -34.049 1.00 58.41 85 ASP A C 1
ATOM 661 O O . ASP A 1 85 ? 41.446 27.864 -34.993 1.00 58.41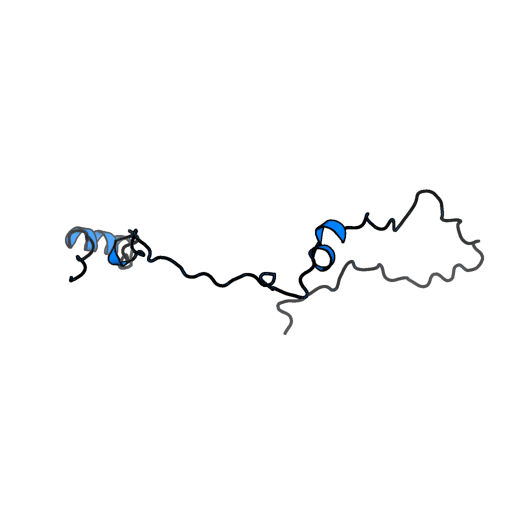 85 ASP A O 1
ATOM 665 N N . SER A 1 86 ? 40.890 26.908 -33.067 1.00 50.56 86 SER A N 1
ATOM 666 C CA . SER A 1 86 ? 39.661 27.696 -32.874 1.00 50.56 86 SER A CA 1
ATOM 667 C C . SER A 1 86 ? 39.188 27.606 -31.426 1.00 50.56 86 SER A C 1
ATOM 669 O O . SER A 1 86 ? 38.152 27.022 -31.113 1.00 50.56 86 SER A O 1
ATOM 671 N N . ALA A 1 87 ? 39.953 28.207 -30.515 1.00 52.50 87 ALA A N 1
ATOM 672 C CA . ALA A 1 87 ? 39.506 28.478 -29.152 1.00 52.50 87 ALA A CA 1
ATOM 673 C C . ALA A 1 87 ? 38.520 29.664 -29.130 1.00 52.50 87 ALA A C 1
ATOM 675 O O . ALA A 1 87 ? 38.790 30.716 -28.561 1.00 52.50 87 ALA A O 1
ATOM 676 N N . GLY A 1 88 ? 37.355 29.493 -29.757 1.00 52.03 88 GLY A N 1
ATOM 677 C CA . GLY A 1 88 ? 36.169 30.274 -29.422 1.00 52.03 88 GLY A CA 1
ATOM 678 C C . GLY A 1 88 ? 35.476 29.591 -28.250 1.00 52.03 88 GLY A C 1
ATOM 679 O O . GLY A 1 88 ? 34.670 28.688 -28.460 1.00 52.03 88 GLY A O 1
ATOM 680 N N . SER A 1 89 ? 35.812 29.963 -27.012 1.00 54.03 89 SER A N 1
ATOM 681 C CA . SER A 1 89 ? 35.154 29.441 -25.809 1.00 54.03 89 SER A CA 1
ATOM 682 C C . SER A 1 89 ? 33.734 30.001 -25.686 1.00 54.03 89 SER A C 1
ATOM 684 O O . SER A 1 89 ? 33.438 30.871 -24.869 1.00 54.03 89 SER A O 1
ATOM 686 N N . ALA A 1 90 ? 32.808 29.485 -26.493 1.00 61.12 90 ALA A N 1
ATOM 687 C CA . ALA A 1 90 ? 31.397 29.634 -26.180 1.00 61.12 90 ALA A CA 1
ATOM 688 C C . ALA A 1 90 ? 31.152 28.943 -24.829 1.00 61.12 90 ALA A C 1
ATOM 690 O O . ALA A 1 90 ? 31.379 27.740 -24.689 1.00 61.12 90 ALA A O 1
ATOM 691 N N . ALA A 1 91 ? 30.746 29.709 -23.815 1.00 63.91 91 ALA A N 1
ATOM 692 C CA . ALA A 1 91 ? 30.442 29.190 -22.488 1.00 63.91 91 ALA A CA 1
ATOM 693 C C . ALA A 1 91 ? 29.265 28.201 -22.573 1.00 63.91 91 ALA A C 1
ATOM 695 O O . ALA A 1 91 ? 28.097 28.594 -22.587 1.00 63.91 91 ALA A O 1
ATOM 696 N N . VAL A 1 92 ? 29.565 26.903 -22.658 1.00 73.19 92 VAL A N 1
ATOM 697 C CA . VAL A 1 92 ? 28.554 25.845 -22.600 1.00 73.19 92 VAL A CA 1
ATOM 698 C C . VAL A 1 92 ? 28.041 25.792 -21.165 1.00 73.19 92 VAL A C 1
ATOM 700 O O . VAL A 1 92 ? 28.789 25.464 -20.244 1.00 73.19 92 VAL A O 1
ATOM 703 N N . LYS A 1 93 ? 26.766 26.141 -20.960 1.00 78.81 93 LYS A N 1
ATOM 704 C CA . LYS A 1 93 ? 26.108 25.973 -19.658 1.00 78.81 93 LYS A CA 1
ATOM 705 C C . LYS A 1 93 ? 26.228 24.501 -19.237 1.00 78.81 93 LYS A C 1
ATOM 707 O O . LYS A 1 93 ? 25.956 23.632 -20.070 1.00 78.81 93 LYS A O 1
ATOM 712 N N . PRO A 1 94 ? 26.615 24.197 -17.987 1.00 82.31 94 PRO A N 1
ATOM 713 C CA . PRO A 1 94 ? 26.690 22.814 -17.538 1.00 82.31 94 PRO A CA 1
ATOM 714 C C . PRO A 1 94 ? 25.298 22.165 -17.640 1.00 82.31 94 PRO A C 1
ATOM 716 O O . PRO A 1 94 ? 24.311 22.797 -17.248 1.00 82.31 94 PRO A O 1
ATOM 719 N N . PRO A 1 95 ? 25.186 20.936 -18.178 1.00 85.25 95 PRO A N 1
ATOM 720 C CA . PRO A 1 95 ? 23.904 20.255 -18.259 1.00 85.25 95 PRO A CA 1
ATOM 721 C C . PRO A 1 95 ? 23.397 19.929 -16.850 1.00 85.25 95 PRO A C 1
ATOM 723 O O . PRO A 1 95 ? 24.133 19.395 -16.021 1.00 85.25 95 PRO A O 1
ATOM 726 N N . LEU A 1 96 ? 22.129 20.241 -16.586 1.00 87.94 96 LEU A N 1
ATOM 727 C CA . LEU A 1 96 ? 21.431 19.825 -15.370 1.00 87.94 96 LEU A CA 1
ATOM 728 C C . LEU A 1 96 ? 20.798 18.441 -15.606 1.00 87.94 96 LEU A C 1
ATOM 730 O O . LEU A 1 96 ? 20.281 18.201 -16.698 1.00 87.94 96 LEU A O 1
ATOM 734 N N . PRO A 1 97 ? 20.784 17.535 -14.610 1.00 90.31 97 PRO A N 1
ATOM 735 C CA . PRO A 1 97 ? 20.178 16.207 -14.757 1.00 90.31 97 PRO A CA 1
ATOM 736 C C . PRO A 1 97 ? 18.644 16.240 -14.899 1.00 90.31 97 PRO A C 1
ATOM 738 O O . PRO A 1 97 ? 18.045 15.248 -15.301 1.00 90.31 97 PRO A O 1
ATOM 741 N N . GLY A 1 98 ? 18.000 17.364 -14.574 1.00 89.44 98 GLY A N 1
ATOM 742 C CA . GLY A 1 98 ? 16.557 17.562 -14.669 1.00 89.44 98 GLY A CA 1
ATOM 743 C C . GLY A 1 98 ? 16.168 19.011 -14.375 1.00 89.44 98 GLY A C 1
ATOM 744 O O . GLY A 1 98 ? 17.021 19.841 -14.054 1.00 89.44 98 GLY A O 1
ATOM 745 N N . VAL A 1 99 ? 14.875 19.315 -14.493 1.00 90.62 99 VAL A N 1
ATOM 746 C CA . VAL A 1 99 ? 14.329 20.651 -14.205 1.00 90.62 99 VAL A CA 1
ATOM 747 C C . VAL A 1 99 ? 14.101 20.794 -12.692 1.00 90.62 99 VAL A C 1
ATOM 749 O O . VAL A 1 99 ? 13.455 19.919 -12.110 1.00 90.62 99 VAL A O 1
ATOM 752 N N . PRO A 1 100 ? 14.596 21.858 -12.029 1.00 88.38 100 PRO A N 1
ATOM 753 C CA . PRO A 1 100 ? 14.269 22.112 -10.627 1.00 88.38 100 PRO A CA 1
ATOM 754 C C . PRO A 1 100 ? 12.778 22.448 -10.491 1.00 88.38 100 PRO A C 1
ATOM 756 O O . PRO A 1 100 ? 12.261 23.282 -11.232 1.00 88.38 100 PRO A O 1
ATOM 759 N N . HIS A 1 101 ? 12.084 21.801 -9.551 1.00 89.31 101 HIS A N 1
ATOM 760 C CA . HIS A 1 101 ? 10.658 22.032 -9.314 1.00 89.31 101 HIS A CA 1
ATOM 761 C C . HIS A 1 101 ? 10.437 22.814 -8.014 1.00 89.31 101 HIS A C 1
ATOM 763 O O . HIS A 1 101 ? 10.930 22.412 -6.960 1.00 89.31 101 HIS A O 1
ATOM 769 N N . GLY A 1 102 ? 9.695 23.921 -8.093 1.00 90.38 102 GLY A N 1
ATOM 770 C CA . GLY A 1 102 ? 9.293 24.733 -6.945 1.00 90.38 102 GLY A CA 1
ATOM 771 C C . GLY A 1 102 ? 7.844 24.447 -6.572 1.00 90.38 102 GLY A C 1
ATOM 772 O O . GLY A 1 102 ? 6.952 25.085 -7.116 1.00 90.38 102 GLY A O 1
ATOM 773 N N . TRP A 1 103 ? 7.622 23.503 -5.653 1.00 89.69 103 TRP A N 1
ATOM 774 C CA . TRP A 1 103 ? 6.279 23.079 -5.224 1.00 89.69 103 TRP A CA 1
ATOM 775 C C . TRP A 1 103 ? 5.436 24.216 -4.621 1.00 89.69 103 TRP A C 1
ATOM 777 O O . TRP A 1 103 ? 4.214 24.167 -4.708 1.00 89.69 103 TRP A O 1
ATOM 787 N N . ASP A 1 104 ? 6.095 25.248 -4.082 1.00 88.44 104 ASP A N 1
ATOM 788 C CA . ASP A 1 104 ? 5.470 26.380 -3.384 1.00 88.44 104 ASP A CA 1
ATOM 789 C C . ASP A 1 104 ? 5.702 27.734 -4.087 1.00 88.44 104 ASP A C 1
ATOM 791 O O . ASP A 1 104 ? 5.580 28.793 -3.471 1.00 88.44 104 ASP A O 1
ATOM 795 N N . SER A 1 105 ? 6.098 27.732 -5.365 1.00 78.88 105 SER A N 1
ATOM 796 C CA . SER A 1 105 ? 6.145 28.984 -6.137 1.00 78.88 105 SER A CA 1
ATOM 797 C C . SER A 1 105 ? 4.707 29.429 -6.461 1.00 78.88 105 SER A C 1
ATOM 799 O O . SER A 1 105 ? 3.932 28.574 -6.889 1.00 78.88 105 SER A O 1
ATOM 801 N N . PRO A 1 106 ? 4.329 30.702 -6.222 1.00 68.69 106 PRO A N 1
ATOM 802 C CA . PRO A 1 106 ? 2.964 31.192 -6.437 1.00 68.69 106 PRO A CA 1
ATOM 803 C C . PRO A 1 106 ? 2.519 31.139 -7.903 1.00 68.69 106 PRO A C 1
ATOM 805 O O . PRO A 1 106 ? 3.392 31.236 -8.798 1.00 68.69 106 PRO A O 1
#

Radius of gyration: 34.16 Å; Cα contacts (8 Å, |Δi|>4): 11; chains: 1; bounding box: 73×46×73 Å

Secondary structure (DSSP, 8-state):
-PPPPPP---HHHHHHHHHHTTSPPPP-S--TTTS--SSPPPP-PPPPTT--SSS--GGGS-TTTS-PPPP-SS-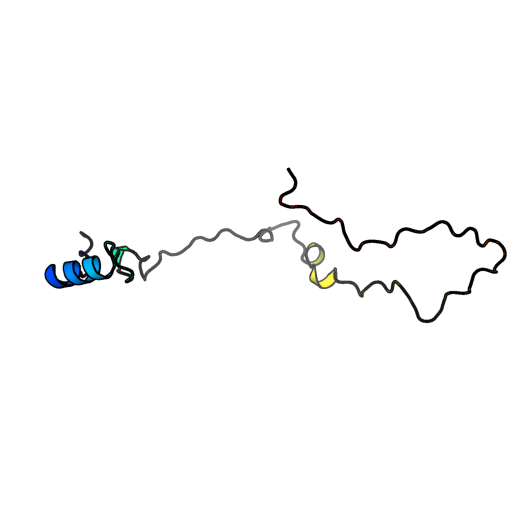SS--PPPPSS-------PPPPSS----TT--